Protein AF-A0AA50UCH5-F1 (afdb_monomer_lite)

Foldseek 3Di:
DDDDDDDDDDDQVVPDDDDDCCPPVRVPQQDHRDDDPDPDPDDPDDPPDPDDDSDPDPDPPDD

InterPro domains:
  IPR011042 Six-bladed beta-propeller, TolB-like [G3DSA:2.120.10.30] (1-46)

pLDDT: mean 70.83, std 20.16, range [43.47, 95.62]

Structure (mmCIF, N/CA/C/O backbone):
data_AF-A0AA50UCH5-F1
#
_entry.id   AF-A0AA50UCH5-F1
#
loop_
_atom_site.group_PDB
_atom_site.id
_atom_site.type_symbol
_atom_site.label_atom_id
_atom_site.label_alt_id
_atom_site.label_comp_id
_atom_site.label_asym_id
_atom_site.label_entity_id
_atom_site.label_seq_id
_atom_site.pdbx_PDB_ins_code
_atom_site.Cartn_x
_atom_site.Cartn_y
_atom_site.Cartn_z
_atom_site.occupancy
_atom_site.B_iso_or_equiv
_atom_site.auth_seq_id
_atom_site.auth_comp_id
_atom_site.auth_asym_id
_atom_site.auth_atom_id
_atom_site.pdbx_PDB_model_num
ATOM 1 N N . LEU A 1 1 ? -22.064 -15.501 27.553 1.00 56.84 1 LEU A N 1
ATOM 2 C CA . LEU A 1 1 ? -20.841 -14.679 27.668 1.00 56.84 1 LEU A CA 1
ATOM 3 C C . LEU A 1 1 ? -20.461 -14.235 26.257 1.00 56.84 1 LEU A C 1
ATOM 5 O O . LEU A 1 1 ? -19.863 -15.014 25.528 1.00 56.84 1 LEU A O 1
ATOM 9 N N . GLN A 1 2 ? -20.895 -13.048 25.830 1.00 79.38 2 GLN A N 1
ATOM 10 C CA . GLN A 1 2 ? -20.470 -12.458 24.557 1.00 79.38 2 GLN A CA 1
ATOM 11 C C . GLN A 1 2 ? -19.221 -11.625 24.830 1.00 79.38 2 GLN A C 1
ATOM 13 O O . GLN A 1 2 ? -19.319 -10.569 25.447 1.00 79.38 2 GLN A O 1
ATOM 18 N N . ASN A 1 3 ? -18.065 -12.106 24.379 1.00 83.62 3 ASN A N 1
ATOM 19 C CA . ASN A 1 3 ? -16.816 -11.360 24.461 1.00 83.62 3 ASN A CA 1
ATOM 20 C C . ASN A 1 3 ? -16.401 -10.963 23.038 1.00 83.62 3 ASN A C 1
ATOM 22 O O . ASN A 1 3 ? -15.841 -11.792 22.317 1.00 83.62 3 ASN A O 1
ATOM 26 N N . PRO A 1 4 ? -16.748 -9.751 22.573 1.00 85.38 4 PRO A N 1
ATOM 27 C CA . PRO A 1 4 ? -16.363 -9.318 21.240 1.00 85.38 4 PRO A CA 1
ATOM 28 C C . PRO A 1 4 ? -14.836 -9.214 21.156 1.00 85.38 4 PRO A C 1
ATOM 30 O O . PRO A 1 4 ? -14.191 -8.659 22.041 1.00 85.38 4 PRO A O 1
ATOM 33 N N . MET A 1 5 ? -14.268 -9.772 20.088 1.00 90.75 5 MET A N 1
ATOM 34 C CA . MET A 1 5 ? -12.817 -9.883 19.919 1.00 90.75 5 MET A CA 1
ATOM 35 C C . MET A 1 5 ? -12.196 -8.570 19.434 1.00 90.75 5 MET A C 1
ATOM 37 O O . MET A 1 5 ? -11.180 -8.135 19.966 1.00 90.75 5 MET A O 1
ATOM 41 N N . VAL A 1 6 ? -12.789 -7.943 18.409 1.00 90.94 6 VAL A N 1
ATOM 42 C CA . VAL A 1 6 ? -12.249 -6.739 17.762 1.00 90.94 6 VAL A CA 1
ATOM 43 C C . VAL A 1 6 ? -13.384 -5.879 17.204 1.00 90.94 6 VAL A C 1
ATOM 45 O O . VAL A 1 6 ? -14.345 -6.399 16.641 1.00 90.94 6 VAL A O 1
ATOM 48 N N . ILE A 1 7 ? -13.248 -4.557 17.335 1.00 90.81 7 ILE A N 1
ATOM 49 C CA . ILE A 1 7 ? -14.116 -3.554 16.707 1.00 90.81 7 ILE A CA 1
ATOM 50 C C . ILE A 1 7 ? -13.241 -2.667 15.815 1.00 90.81 7 ILE A C 1
ATOM 52 O O . ILE A 1 7 ? -12.202 -2.172 16.253 1.00 90.81 7 ILE A O 1
ATOM 56 N N . HIS A 1 8 ? -13.669 -2.442 14.572 1.00 91.25 8 HIS A N 1
ATOM 57 C CA . HIS A 1 8 ? -13.008 -1.541 13.628 1.00 91.25 8 HIS A CA 1
ATOM 58 C C . HIS A 1 8 ? -13.942 -0.404 13.216 1.00 91.25 8 HIS A C 1
ATOM 60 O O . HIS A 1 8 ? -15.139 -0.602 13.023 1.00 91.25 8 HIS A O 1
ATOM 66 N N . VAL A 1 9 ? -13.374 0.791 13.050 1.00 93.94 9 VAL A N 1
ATOM 67 C CA . VAL A 1 9 ? -14.084 1.958 12.515 1.00 93.94 9 VAL A CA 1
ATOM 68 C C . VAL A 1 9 ? -13.753 2.089 11.033 1.00 93.94 9 VAL A C 1
ATOM 70 O O . VAL A 1 9 ? -12.597 2.326 10.679 1.00 93.94 9 VAL A O 1
ATOM 73 N N . TYR A 1 10 ? -14.768 1.959 10.181 1.00 94.56 10 TYR A N 1
ATOM 74 C CA . TYR A 1 10 ? -14.648 2.088 8.730 1.00 94.56 10 TYR A CA 1
ATOM 75 C C . TYR A 1 10 ? -14.903 3.539 8.317 1.00 94.56 10 TYR A C 1
ATOM 77 O O . TYR A 1 10 ? -16.046 3.972 8.210 1.00 94.56 10 TYR A O 1
ATOM 85 N N . HIS A 1 11 ? -13.828 4.308 8.129 1.00 94.56 11 HIS A N 1
ATOM 86 C CA . HIS A 1 11 ? -13.909 5.700 7.686 1.00 94.56 11 HIS A CA 1
ATOM 87 C C . HIS A 1 11 ? -12.643 6.102 6.900 1.00 94.56 11 HIS A C 1
ATOM 89 O O . HIS A 1 11 ? -11.551 5.838 7.405 1.00 94.56 11 HIS A O 1
ATOM 95 N N . PRO A 1 12 ? -12.734 6.793 5.739 1.00 94.06 12 PRO A N 1
ATOM 96 C CA . PRO A 1 12 ? -11.568 7.190 4.932 1.00 94.06 12 PRO A CA 1
ATOM 97 C C . PRO A 1 12 ? -10.489 7.956 5.710 1.00 94.06 12 PRO A C 1
ATOM 99 O O . PRO A 1 12 ? -9.309 7.658 5.593 1.00 94.06 12 PRO A O 1
ATOM 102 N N . TYR A 1 13 ? -10.878 8.861 6.615 1.00 94.19 13 TYR A N 1
ATOM 103 C CA . TYR A 1 13 ? -9.926 9.559 7.499 1.00 94.19 13 TYR A CA 1
ATOM 104 C C . TYR A 1 13 ? -9.063 8.648 8.393 1.00 94.19 13 TYR A C 1
ATOM 106 O O . TYR A 1 13 ? -8.058 9.109 8.926 1.00 94.19 13 TYR A O 1
ATOM 114 N N . ARG A 1 14 ? -9.418 7.370 8.585 1.00 95.62 14 ARG A N 1
ATOM 115 C CA . ARG A 1 14 ? -8.580 6.405 9.322 1.00 95.62 14 ARG A CA 1
ATOM 116 C C . ARG A 1 14 ? -7.401 5.904 8.486 1.00 95.62 14 ARG A C 1
ATOM 118 O O . ARG A 1 14 ? -6.424 5.433 9.061 1.00 95.62 14 ARG A O 1
ATOM 125 N N . GLN A 1 15 ? -7.490 6.004 7.161 1.00 93.38 15 GLN A N 1
ATOM 126 C CA . GLN A 1 15 ? -6.442 5.658 6.203 1.00 93.38 15 GLN A CA 1
ATOM 127 C C . GLN A 1 15 ? -6.311 6.807 5.194 1.00 93.38 15 GLN A C 1
ATOM 129 O O . GLN A 1 15 ? -6.773 6.681 4.063 1.00 93.38 15 GLN A O 1
ATOM 134 N N . PRO A 1 16 ? -5.745 7.952 5.617 1.00 94.31 16 PRO A N 1
ATOM 135 C CA . PRO A 1 16 ? -5.576 9.095 4.734 1.00 94.31 16 PRO A CA 1
ATOM 136 C C . PRO A 1 16 ? -4.689 8.739 3.540 1.00 94.31 16 PRO A C 1
ATOM 138 O O . PRO A 1 16 ? -3.792 7.893 3.646 1.00 94.31 16 PRO A O 1
ATOM 141 N N . ASP A 1 17 ? -4.917 9.428 2.426 1.00 92.25 17 ASP A N 1
ATOM 142 C CA . ASP A 1 17 ? -4.114 9.259 1.223 1.00 92.25 17 ASP A CA 1
ATOM 143 C C . ASP A 1 17 ? -2.641 9.562 1.511 1.00 92.25 17 ASP A C 1
ATOM 145 O O . ASP A 1 17 ? -2.279 10.556 2.146 1.00 92.25 17 ASP A O 1
ATOM 149 N N . GLY A 1 18 ? -1.770 8.676 1.040 1.00 88.81 18 GLY A N 1
ATOM 150 C CA . GLY A 1 18 ? -0.332 8.781 1.221 1.00 88.81 18 GLY A CA 1
ATOM 151 C C . GLY A 1 18 ? 0.414 8.303 -0.013 1.00 88.81 18 GLY A C 1
ATOM 152 O O . GLY A 1 18 ? -0.128 7.617 -0.877 1.00 88.81 18 GLY A O 1
ATOM 153 N N . VAL A 1 19 ? 1.697 8.648 -0.093 1.00 89.06 19 VAL A N 1
ATOM 154 C CA . VAL A 1 19 ? 2.538 8.225 -1.214 1.00 89.06 19 VAL A CA 1
ATOM 155 C C . VAL A 1 19 ? 2.935 6.760 -1.038 1.00 89.06 19 VAL A C 1
ATOM 157 O O . VAL A 1 19 ? 3.592 6.383 -0.065 1.00 89.06 19 VAL A O 1
ATOM 160 N N . ASN A 1 20 ? 2.579 5.923 -2.011 1.00 88.25 20 ASN A N 1
ATOM 161 C CA . ASN A 1 20 ? 3.089 4.561 -2.098 1.00 88.25 20 ASN A CA 1
ATOM 162 C C . ASN A 1 20 ? 4.436 4.549 -2.842 1.00 88.25 20 ASN A C 1
ATOM 164 O O . ASN A 1 20 ? 4.493 4.544 -4.071 1.00 88.25 20 ASN A O 1
ATOM 168 N N . HIS A 1 21 ? 5.538 4.492 -2.094 1.00 85.75 21 HIS A N 1
ATOM 169 C CA . HIS A 1 21 ? 6.899 4.465 -2.650 1.00 85.75 21 HIS A CA 1
ATOM 170 C C . HIS A 1 21 ? 7.253 3.192 -3.441 1.00 85.75 21 HIS A C 1
ATOM 172 O O . HIS A 1 21 ? 8.302 3.165 -4.097 1.00 85.75 21 HIS A O 1
ATOM 178 N N . CYS A 1 22 ? 6.403 2.165 -3.377 1.00 87.06 22 CYS A N 1
ATOM 179 C CA . CYS A 1 22 ? 6.520 0.916 -4.123 1.00 87.06 22 CYS A CA 1
ATOM 180 C C . CYS A 1 22 ? 5.670 0.910 -5.408 1.00 87.06 22 CYS A C 1
ATOM 182 O O . CYS A 1 22 ? 5.753 -0.048 -6.170 1.00 87.06 22 CYS A O 1
ATOM 184 N N . ALA A 1 23 ? 4.855 1.946 -5.664 1.00 89.25 23 ALA A N 1
ATOM 185 C CA . ALA A 1 23 ? 3.912 1.966 -6.788 1.00 89.25 23 ALA A CA 1
ATOM 186 C C . ALA A 1 23 ? 4.600 1.799 -8.154 1.00 89.25 23 ALA A C 1
ATOM 188 O O . ALA A 1 23 ? 4.083 1.120 -9.036 1.00 89.25 23 ALA A O 1
ATOM 18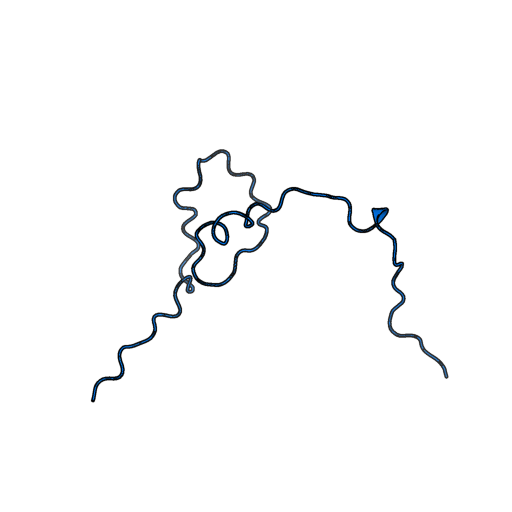9 N N . ALA A 1 24 ? 5.793 2.376 -8.316 1.00 90.06 24 ALA A N 1
ATOM 190 C CA . ALA A 1 24 ? 6.604 2.199 -9.512 1.00 90.06 24 ALA A CA 1
ATOM 191 C C . ALA A 1 24 ? 7.395 0.884 -9.435 1.00 90.06 24 ALA A C 1
ATOM 193 O O . ALA A 1 24 ? 8.296 0.760 -8.606 1.00 90.06 24 ALA A O 1
ATOM 194 N N . VAL A 1 25 ? 7.065 -0.084 -10.300 1.00 89.06 25 VAL A N 1
ATOM 195 C CA . VAL A 1 25 ? 7.795 -1.360 -10.488 1.00 89.06 25 VAL A CA 1
ATOM 196 C C . VAL A 1 25 ? 8.121 -2.062 -9.158 1.00 89.06 25 VAL A C 1
ATOM 198 O O . VAL A 1 25 ? 9.249 -2.495 -8.931 1.00 89.06 25 VAL A O 1
ATOM 201 N N . ASN A 1 26 ? 7.161 -2.121 -8.227 1.00 82.31 26 ASN A N 1
ATOM 202 C CA . ASN A 1 26 ? 7.349 -2.714 -6.893 1.00 82.31 26 ASN A CA 1
ATOM 203 C C . ASN A 1 26 ? 8.545 -2.118 -6.115 1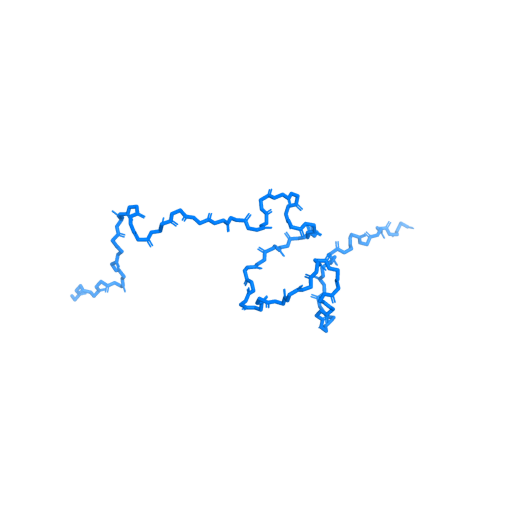.00 82.31 26 ASN A C 1
ATOM 205 O O . ASN A 1 26 ? 9.225 -2.814 -5.367 1.00 82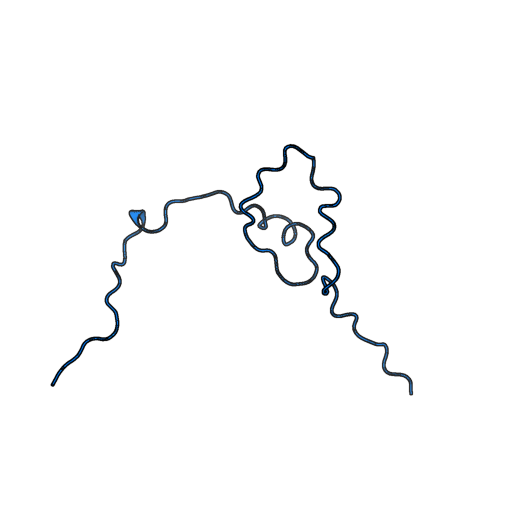.31 26 ASN A O 1
ATOM 209 N N . GLY A 1 27 ? 8.883 -0.847 -6.357 1.00 84.94 27 GLY A N 1
ATOM 210 C CA . GLY A 1 27 ? 10.075 -0.207 -5.800 1.00 84.94 27 GLY A CA 1
ATOM 211 C C . GLY A 1 27 ? 11.404 -0.809 -6.280 1.00 84.94 27 GLY A C 1
ATOM 212 O O . GLY A 1 27 ? 12.408 -0.636 -5.594 1.00 84.94 27 GLY A O 1
ATOM 213 N N . HIS A 1 28 ? 11.411 -1.496 -7.429 1.00 84.12 28 HIS A N 1
ATOM 214 C CA . HIS A 1 28 ? 12.492 -2.354 -7.939 1.00 84.12 28 HIS A CA 1
ATOM 215 C C . HIS A 1 28 ? 12.774 -3.598 -7.073 1.00 84.12 28 HIS A C 1
ATOM 217 O O . HIS A 1 28 ? 13.867 -4.163 -7.122 1.00 84.12 28 HIS A O 1
ATOM 223 N N . CYS A 1 29 ? 11.795 -4.056 -6.286 1.00 81.75 29 CYS A N 1
ATOM 224 C CA . CYS A 1 29 ? 11.887 -5.299 -5.523 1.00 81.75 29 CYS A CA 1
ATOM 225 C C . CYS A 1 29 ? 11.409 -6.505 -6.350 1.00 81.75 29 CYS A C 1
ATOM 227 O O . CYS A 1 29 ? 10.403 -6.440 -7.053 1.00 81.75 29 CYS A O 1
ATOM 229 N N . SER A 1 30 ? 12.088 -7.644 -6.206 1.00 85.69 30 SER A N 1
ATOM 230 C CA . SER A 1 30 ? 11.734 -8.897 -6.892 1.00 85.69 30 SER A CA 1
ATOM 231 C C . SER A 1 30 ? 10.548 -9.639 -6.258 1.00 85.69 30 SER A C 1
ATOM 233 O O . SER A 1 30 ? 9.903 -10.428 -6.937 1.00 85.69 30 SER A O 1
ATOM 235 N N . HIS A 1 31 ? 10.279 -9.415 -4.965 1.00 87.88 31 HIS A N 1
ATOM 236 C CA . HIS A 1 31 ? 9.254 -10.138 -4.199 1.00 87.88 31 HIS A CA 1
ATOM 237 C C . HIS A 1 31 ? 8.369 -9.165 -3.412 1.00 87.88 31 HIS A C 1
ATOM 239 O O . HIS A 1 31 ? 7.299 -8.789 -3.879 1.00 87.88 31 HIS A O 1
ATOM 245 N N . LEU A 1 32 ? 8.828 -8.711 -2.242 1.00 88.25 32 LEU A N 1
ATOM 246 C CA . LEU A 1 32 ? 8.032 -7.913 -1.309 1.00 88.25 32 LEU A CA 1
ATOM 247 C C . LEU A 1 32 ? 8.675 -6.540 -1.063 1.00 88.25 32 LEU A C 1
ATOM 249 O O . LEU A 1 32 ? 9.845 -6.469 -0.691 1.00 88.25 32 LEU A O 1
ATOM 253 N N . CYS A 1 33 ? 7.901 -5.466 -1.249 1.00 86.69 33 CYS A N 1
ATOM 254 C CA . CYS A 1 33 ? 8.296 -4.088 -0.948 1.00 86.69 33 CYS A CA 1
ATOM 255 C C . CYS A 1 33 ? 7.576 -3.610 0.321 1.00 86.69 33 CYS A C 1
ATOM 257 O O . CYS A 1 33 ? 6.348 -3.541 0.355 1.00 86.69 33 CYS A O 1
ATOM 259 N N . LEU A 1 34 ? 8.333 -3.306 1.379 1.00 86.75 34 LEU A N 1
ATOM 260 C CA . LEU A 1 34 ? 7.803 -2.898 2.685 1.00 86.75 34 LEU A CA 1
ATOM 261 C C . LEU A 1 34 ? 8.213 -1.463 3.019 1.00 86.75 34 LEU A C 1
ATOM 263 O O . LEU A 1 34 ? 9.306 -1.015 2.668 1.00 86.75 34 LEU A O 1
ATOM 267 N N . ARG A 1 35 ? 7.340 -0.742 3.734 1.00 80.38 35 ARG A N 1
ATOM 268 C CA . ARG A 1 35 ? 7.669 0.580 4.287 1.00 80.38 35 ARG A CA 1
ATOM 269 C C . ARG A 1 35 ? 8.799 0.427 5.306 1.00 80.38 35 ARG A C 1
ATOM 271 O O . ARG A 1 35 ? 8.683 -0.359 6.238 1.00 80.38 35 ARG A O 1
ATOM 278 N N . SER A 1 36 ? 9.866 1.198 5.127 1.00 76.62 36 SER A N 1
ATOM 279 C CA . SER A 1 36 ? 10.971 1.307 6.080 1.00 76.62 36 SER A CA 1
ATOM 280 C C . SER A 1 36 ? 10.956 2.695 6.709 1.00 76.62 36 SER A C 1
ATOM 282 O O . SER A 1 36 ? 10.704 3.682 6.017 1.00 76.62 36 SER A O 1
ATOM 284 N N . GLU A 1 37 ? 11.220 2.778 8.011 1.00 65.19 37 GLU A N 1
ATOM 285 C CA . GLU A 1 37 ? 11.242 4.049 8.749 1.00 65.19 37 GLU A CA 1
ATOM 286 C C . GLU A 1 37 ? 12.525 4.860 8.510 1.00 65.19 37 GLU A C 1
ATOM 288 O O . GLU A 1 37 ? 12.606 6.034 8.872 1.00 65.19 37 GLU A O 1
ATOM 293 N N 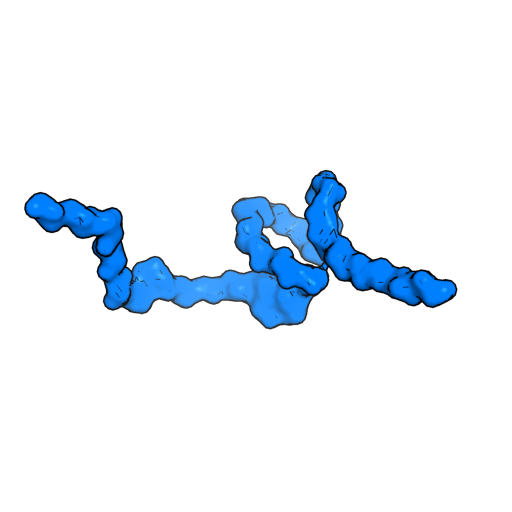. ASN A 1 38 ? 13.517 4.274 7.830 1.00 57.22 38 ASN A N 1
ATOM 294 C CA . ASN A 1 38 ? 14.740 4.977 7.474 1.00 57.22 38 ASN A CA 1
ATOM 295 C C . ASN A 1 38 ? 14.496 5.941 6.307 1.00 57.22 38 ASN A C 1
ATOM 297 O O . ASN A 1 38 ? 14.576 5.570 5.134 1.00 57.22 38 ASN A O 1
ATOM 301 N N . ARG A 1 39 ? 14.280 7.219 6.642 1.00 51.78 39 ARG A N 1
ATOM 302 C CA . ARG A 1 39 ? 14.519 8.355 5.740 1.00 51.78 39 ARG A CA 1
ATOM 303 C C . ARG A 1 39 ? 16.027 8.485 5.497 1.00 51.78 39 ARG A C 1
ATOM 305 O O . ARG A 1 39 ? 16.654 9.416 5.995 1.00 51.78 39 ARG A O 1
ATOM 312 N N . SER A 1 40 ? 16.648 7.535 4.796 1.00 46.12 40 SER A N 1
ATOM 313 C CA . SER A 1 40 ? 18.025 7.757 4.357 1.00 46.12 40 SER A CA 1
ATOM 314 C C . SER A 1 40 ? 18.010 8.833 3.255 1.00 46.12 40 SER A C 1
ATOM 316 O O . SER A 1 40 ? 17.200 8.737 2.332 1.00 46.12 40 SER A O 1
ATOM 318 N N . PRO A 1 41 ? 18.870 9.868 3.311 1.00 44.50 41 PRO A N 1
ATOM 319 C CA . PRO A 1 41 ? 18.927 10.928 2.295 1.00 44.50 41 PRO A CA 1
ATOM 320 C C . PRO A 1 41 ? 19.521 10.472 0.952 1.00 44.50 41 PRO A C 1
ATOM 322 O O . PRO A 1 41 ? 19.848 11.301 0.107 1.00 44.50 41 PRO A O 1
ATOM 325 N N . LEU A 1 42 ? 19.742 9.169 0.768 1.00 45.72 42 LEU A N 1
ATOM 326 C CA . LEU A 1 42 ? 20.510 8.639 -0.349 1.00 45.72 42 LEU A CA 1
ATOM 327 C C . LEU A 1 42 ? 19.573 8.226 -1.491 1.00 45.72 42 LEU A C 1
ATOM 329 O O . LEU A 1 42 ? 18.544 7.588 -1.240 1.00 45.72 42 LEU A O 1
ATOM 333 N N . PRO A 1 43 ? 19.921 8.545 -2.753 1.00 43.47 43 PRO A N 1
ATOM 334 C CA . PRO A 1 43 ? 19.195 8.033 -3.906 1.00 43.47 43 PRO A CA 1
ATOM 335 C C . PRO A 1 43 ? 19.222 6.513 -3.816 1.00 43.47 43 PRO A C 1
ATOM 337 O O . PRO A 1 43 ? 20.294 5.949 -3.602 1.00 43.47 43 PRO A O 1
ATOM 340 N N . LYS A 1 44 ? 18.049 5.873 -3.921 1.00 49.22 44 LYS A N 1
ATOM 341 C CA . LYS A 1 44 ? 17.838 4.417 -3.867 1.00 49.22 44 LYS A CA 1
ATOM 342 C C . LYS A 1 44 ? 18.944 3.665 -4.618 1.00 49.22 44 LYS A C 1
ATOM 344 O O . LYS A 1 44 ? 18.834 3.369 -5.799 1.00 49.22 44 LYS A O 1
ATOM 349 N N . SER A 1 45 ? 20.019 3.365 -3.914 1.00 45.16 45 SER A N 1
ATOM 350 C CA . SER A 1 45 ? 21.141 2.577 -4.375 1.00 45.16 45 SER A CA 1
ATOM 351 C C . SER A 1 45 ? 21.807 2.066 -3.106 1.00 45.16 45 SER A C 1
ATOM 353 O O . SER A 1 45 ? 22.553 2.752 -2.421 1.00 45.16 45 SER A O 1
ATOM 355 N N . VAL A 1 46 ? 21.475 0.819 -2.780 1.00 45.09 46 VAL A N 1
ATOM 356 C CA . VAL A 1 46 ? 22.227 -0.014 -1.840 1.00 45.09 46 VAL A CA 1
ATOM 357 C C . VAL A 1 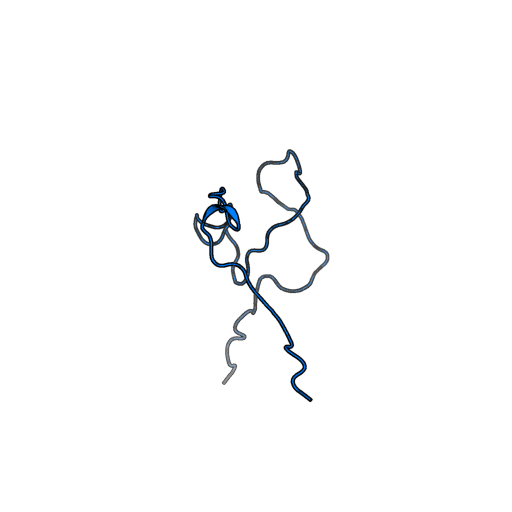46 ? 22.029 0.300 -0.344 1.00 45.09 46 VAL A C 1
ATOM 359 O O . VAL A 1 46 ? 22.986 0.535 0.386 1.00 45.09 46 VAL A O 1
ATOM 362 N N . LEU A 1 47 ? 20.806 0.136 0.182 1.00 43.56 47 LEU A N 1
ATOM 363 C CA . LEU A 1 47 ? 20.697 -0.372 1.558 1.00 43.56 47 LEU A CA 1
ATOM 364 C C . LEU A 1 47 ? 20.875 -1.894 1.494 1.00 43.56 47 LEU A C 1
ATOM 366 O O . LEU A 1 47 ? 19.928 -2.644 1.255 1.00 43.56 47 LEU A O 1
ATOM 370 N N . ARG A 1 48 ? 22.123 -2.347 1.637 1.00 44.91 48 ARG A N 1
ATOM 371 C CA . ARG A 1 48 ? 22.470 -3.765 1.759 1.00 44.91 48 ARG A CA 1
ATOM 372 C C . ARG A 1 48 ? 21.964 -4.250 3.121 1.00 44.91 48 ARG A C 1
ATOM 374 O O . ARG A 1 48 ? 22.683 -4.156 4.110 1.00 44.91 48 ARG A O 1
ATOM 381 N N . LEU A 1 49 ? 20.720 -4.735 3.191 1.00 45.41 49 LEU A N 1
ATOM 382 C CA . LEU A 1 49 ? 20.305 -5.541 4.342 1.00 45.41 49 LEU A CA 1
ATOM 383 C C . LEU A 1 49 ? 21.259 -6.743 4.452 1.00 45.41 49 LEU A C 1
ATOM 385 O O . LEU A 1 49 ? 21.668 -7.282 3.414 1.00 45.41 49 LEU A O 1
ATOM 389 N N . PRO A 1 50 ? 21.633 -7.173 5.670 1.00 44.22 50 PRO A N 1
ATOM 390 C CA . PRO A 1 50 ? 22.428 -8.372 5.851 1.00 44.22 50 PRO A CA 1
ATOM 391 C C . PRO A 1 50 ? 21.577 -9.560 5.399 1.00 44.22 50 PRO A C 1
ATOM 393 O O . PRO A 1 50 ? 20.701 -10.031 6.112 1.00 44.22 50 PRO A O 1
ATOM 396 N N . GLN A 1 51 ? 21.798 -9.958 4.148 1.00 48.56 51 GLN A N 1
ATOM 397 C CA . GLN A 1 51 ? 21.580 -11.281 3.575 1.00 48.56 51 GLN A CA 1
ATOM 398 C C . GLN A 1 51 ? 20.419 -12.070 4.197 1.00 48.56 51 GLN A C 1
ATOM 400 O O . GLN A 1 51 ? 20.634 -12.946 5.029 1.00 48.56 51 GLN A O 1
ATOM 405 N N . ARG A 1 52 ? 19.197 -11.820 3.721 1.00 44.47 52 ARG A N 1
ATOM 406 C CA . ARG A 1 52 ? 18.178 -12.866 3.542 1.00 44.47 52 ARG A CA 1
ATOM 407 C C . ARG A 1 52 ? 17.201 -12.424 2.450 1.00 44.47 52 ARG A C 1
ATOM 409 O O . ARG A 1 52 ? 16.199 -11.764 2.690 1.00 44.47 52 ARG A O 1
ATOM 416 N N . SER A 1 53 ? 17.582 -12.792 1.224 1.00 47.06 53 SER A N 1
ATOM 417 C CA . SER A 1 53 ? 16.691 -13.139 0.109 1.00 47.06 53 SER A CA 1
ATOM 418 C C . SER A 1 53 ? 15.708 -12.073 -0.395 1.00 47.06 53 SER A C 1
ATOM 420 O O . SER A 1 53 ? 14.502 -12.182 -0.199 1.00 47.06 53 SER A O 1
ATOM 422 N N . ALA A 1 54 ? 16.207 -11.143 -1.213 1.00 55.34 54 ALA A N 1
ATOM 423 C CA . ALA A 1 54 ? 15.422 -10.546 -2.299 1.00 55.34 54 ALA A CA 1
ATOM 424 C C . ALA A 1 54 ? 15.723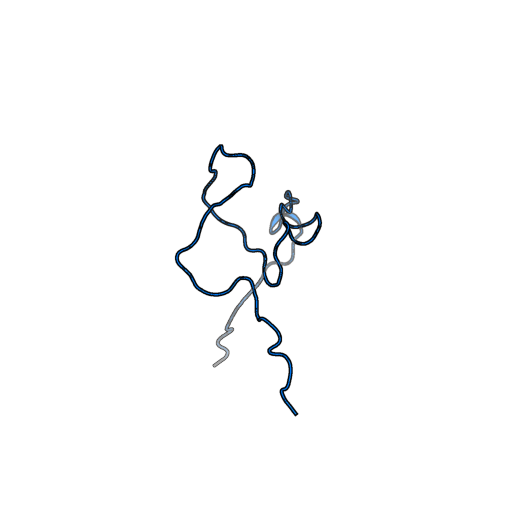 -11.252 -3.635 1.00 55.34 54 ALA A C 1
ATOM 426 O O . ALA A 1 54 ? 15.985 -10.617 -4.652 1.00 55.34 54 ALA A O 1
ATOM 427 N N . THR A 1 55 ? 15.716 -12.585 -3.632 1.00 47.31 55 THR A N 1
ATOM 428 C CA . THR A 1 55 ? 15.506 -13.440 -4.810 1.00 47.31 55 THR A CA 1
ATOM 429 C C . THR A 1 55 ? 15.156 -14.829 -4.273 1.00 47.31 55 THR A C 1
ATOM 431 O O . THR A 1 55 ? 16.031 -15.509 -3.746 1.00 47.31 55 THR A O 1
ATOM 434 N N . ILE A 1 56 ? 13.906 -15.289 -4.377 1.00 54.19 56 ILE A N 1
ATOM 435 C CA . ILE A 1 56 ? 13.696 -16.723 -4.583 1.00 54.19 56 ILE A CA 1
ATOM 436 C C . ILE A 1 56 ? 14.233 -16.956 -5.992 1.00 54.19 56 ILE A C 1
ATOM 438 O O . ILE A 1 56 ? 13.550 -16.725 -6.987 1.00 54.19 56 ILE A O 1
ATOM 442 N N . ALA A 1 57 ? 15.522 -17.277 -6.083 1.00 46.47 57 ALA A N 1
ATOM 443 C CA . ALA A 1 57 ? 16.076 -17.811 -7.308 1.00 46.47 57 ALA A CA 1
ATOM 444 C C . ALA A 1 57 ? 15.280 -19.086 -7.593 1.00 46.47 57 ALA A C 1
ATOM 446 O O . ALA A 1 57 ? 15.324 -20.025 -6.798 1.00 46.47 57 ALA A O 1
ATOM 447 N N . ARG A 1 58 ? 14.506 -19.116 -8.683 1.00 51.34 58 ARG A N 1
ATOM 448 C CA . ARG A 1 58 ? 14.068 -20.401 -9.224 1.00 51.34 58 ARG A CA 1
ATOM 449 C C . ARG A 1 58 ? 15.354 -21.150 -9.560 1.00 51.34 58 ARG A C 1
ATOM 451 O O . ARG A 1 58 ? 16.084 -20.730 -10.454 1.00 51.34 58 ARG A O 1
ATOM 458 N N . GLN A 1 59 ? 15.673 -22.178 -8.777 1.00 49.59 59 GLN A N 1
ATOM 459 C CA . GLN A 1 59 ? 16.700 -23.140 -9.153 1.00 49.59 59 GLN A CA 1
ATOM 460 C C . GLN A 1 59 ? 16.307 -23.693 -10.531 1.00 49.59 59 GLN A C 1
ATOM 462 O O . GLN A 1 59 ? 15.132 -24.017 -10.721 1.00 49.59 59 GLN A O 1
ATOM 467 N N . PRO A 1 60 ? 17.219 -23.759 -11.512 1.00 49.38 60 PRO A N 1
ATOM 468 C CA . PRO A 1 60 ? 16.953 -24.559 -12.692 1.00 49.38 60 PRO A CA 1
ATOM 469 C C . PRO A 1 60 ? 16.899 -26.024 -12.245 1.00 49.38 60 PRO A C 1
ATOM 471 O O . PRO A 1 60 ? 17.854 -26.523 -11.652 1.00 49.38 60 PRO A O 1
ATOM 474 N N . ASP A 1 61 ? 15.763 -26.677 -12.485 1.00 52.25 61 ASP A N 1
ATOM 475 C CA . ASP A 1 61 ? 15.606 -28.127 -12.365 1.00 52.25 61 ASP A CA 1
ATOM 476 C C . ASP A 1 61 ? 16.674 -28.793 -13.248 1.00 52.25 61 ASP A C 1
ATOM 478 O O . ASP A 1 61 ? 16.646 -28.673 -14.476 1.00 52.25 61 ASP A O 1
ATOM 482 N N . VAL A 1 62 ? 17.667 -29.424 -12.619 1.00 47.38 62 VAL A N 1
ATOM 483 C CA . VAL A 1 62 ? 18.661 -30.250 -13.309 1.00 47.38 62 VAL A CA 1
ATOM 484 C C . VAL A 1 62 ? 18.000 -31.599 -13.571 1.00 47.38 62 VAL A C 1
ATOM 486 O O . VAL A 1 62 ? 17.679 -32.318 -12.627 1.00 47.38 62 VAL A O 1
ATOM 489 N N . ARG A 1 63 ? 17.775 -31.908 -14.850 1.00 49.06 63 ARG A N 1
ATOM 490 C CA . ARG A 1 63 ? 17.408 -33.248 -15.319 1.00 49.06 63 ARG A CA 1
ATOM 491 C C . ARG A 1 63 ? 18.638 -34.143 -15.397 1.00 49.06 63 ARG A C 1
ATOM 493 O O . ARG A 1 63 ? 19.709 -33.611 -15.765 1.00 49.06 63 ARG A O 1
#

Sequence (63 aa):
LQNPMVIHVYHPYRQPDGVNHCAAVNGHCSHLCLRSENRSPLPKSVLRLPQRSATIARQPDVR

Secondary structure (DSSP, 8-state):
-----------GGGS-----TTTTGGGG-SS-----S----S-SS----SSS-S---------

Radius of gyration: 19.28 Å; chains: 1; bounding box: 43×44×43 Å

Organism: NCBI:txid2839353